Protein AF-A0A1H1L3J6-F1 (afdb_monomer_lite)

Secondary structure (DSSP, 8-state):
-----HHHHHHHHHHHHHHHHHHHHTS-HHHHHTTHHHHHHHHHHHHHHHHHHHHHHHHH-HHHHHHHHHHHTS---HHHHHHHTTS-HHHHHHHHHHHHHHHTTT-

pLDDT: mean 86.48, std 13.5, range [38.06, 98.0]

Organism: NCBI:txid604330

Sequence (107 aa):
MRKDSLTLERFRRCEAAARLLEKAKDSSITRKANAASGFEWCEDMLDEAWNDIDRIAEQSGDRDARIVAAHFLFLETWLDTASEVGLSVDKTKKLAYAALMRLDKEE

Foldseek 3Di:
DPPPQPLVVLLQVLLVLLVVVVVLVVDDPVVVVVCVVVNVVSVVSVVVVVVLLVVLCVVVNNLLSQLSCCCRNVVHDLVVSCVVSVHDSVVSVVSNVVSSVVSSVVD

Structure (mmCIF, N/CA/C/O backbone):
data_AF-A0A1H1L3J6-F1
#
_entry.id   AF-A0A1H1L3J6-F1
#
loop_
_atom_site.group_PDB
_atom_site.id
_atom_site.type_symbol
_atom_site.label_atom_id
_atom_site.label_alt_id
_atom_site.label_comp_id
_atom_site.label_asym_id
_atom_site.label_entity_id
_atom_site.label_seq_id
_atom_site.pdbx_PDB_ins_code
_atom_site.Cartn_x
_atom_site.Cartn_y
_atom_site.Cartn_z
_atom_site.occupancy
_atom_site.B_iso_or_equiv
_atom_site.auth_seq_id
_atom_site.auth_comp_id
_atom_site.auth_asym_id
_atom_site.auth_atom_id
_atom_site.pdbx_PDB_model_num
ATOM 1 N N . MET A 1 1 ? 11.049 5.411 21.582 1.00 38.06 1 MET A N 1
ATOM 2 C CA . MET A 1 1 ? 11.756 4.850 20.411 1.00 38.06 1 MET A CA 1
ATOM 3 C C . MET A 1 1 ? 10.711 4.298 19.461 1.00 38.06 1 MET A C 1
ATOM 5 O O . MET A 1 1 ? 10.034 3.353 19.843 1.00 38.06 1 MET A O 1
ATOM 9 N N . ARG A 1 2 ? 10.508 4.902 18.282 1.00 46.81 2 ARG A N 1
ATOM 10 C CA . ARG A 1 2 ? 9.808 4.183 17.208 1.00 46.81 2 ARG A CA 1
ATOM 11 C C . ARG A 1 2 ? 10.786 3.100 16.761 1.00 46.81 2 ARG A C 1
ATOM 13 O O . ARG A 1 2 ? 11.898 3.443 16.379 1.00 46.81 2 ARG A O 1
ATOM 20 N N . LYS A 1 3 ? 10.436 1.824 16.926 1.00 54.03 3 LYS A N 1
ATOM 21 C CA . LYS A 1 3 ? 11.066 0.782 16.115 1.00 54.03 3 LYS A CA 1
ATOM 22 C C . LYS A 1 3 ? 10.672 1.131 14.685 1.00 54.03 3 LYS A C 1
ATOM 24 O O . LYS A 1 3 ? 9.475 1.191 14.405 1.00 54.03 3 LYS A O 1
ATOM 29 N N . ASP A 1 4 ? 11.638 1.471 13.847 1.00 63.16 4 ASP A N 1
ATOM 30 C CA . ASP A 1 4 ? 11.387 1.534 12.414 1.00 63.16 4 ASP A CA 1
ATOM 31 C C . ASP A 1 4 ? 11.019 0.107 11.992 1.00 63.16 4 ASP A C 1
ATOM 33 O O . ASP A 1 4 ? 11.806 -0.817 12.189 1.00 63.16 4 ASP A O 1
ATOM 37 N N . SER A 1 5 ? 9.768 -0.093 11.569 1.00 80.94 5 SER A N 1
ATOM 38 C CA . SER A 1 5 ? 9.293 -1.397 11.098 1.00 80.94 5 SER A CA 1
ATOM 39 C C . SER A 1 5 ? 9.971 -1.712 9.771 1.00 80.94 5 SER A C 1
ATOM 41 O O . SER A 1 5 ? 9.963 -0.877 8.858 1.00 80.94 5 SER A O 1
ATOM 43 N N . LEU A 1 6 ? 10.533 -2.916 9.674 1.00 84.75 6 LEU A N 1
ATOM 44 C CA . LEU A 1 6 ? 11.184 -3.413 8.465 1.00 84.75 6 LEU A CA 1
ATOM 45 C C . LEU A 1 6 ? 10.164 -3.519 7.330 1.00 84.75 6 LEU A C 1
ATOM 47 O O . LEU A 1 6 ? 10.446 -3.100 6.207 1.00 84.75 6 LEU A O 1
ATOM 51 N N . THR A 1 7 ? 8.942 -3.958 7.642 1.00 86.94 7 THR A N 1
ATOM 52 C CA . THR A 1 7 ? 7.826 -3.999 6.691 1.00 86.94 7 THR A CA 1
ATOM 53 C C . THR A 1 7 ? 7.477 -2.610 6.148 1.00 86.94 7 THR A C 1
ATOM 55 O O . THR A 1 7 ? 7.305 -2.435 4.943 1.00 86.94 7 THR A O 1
ATOM 58 N N . LEU A 1 8 ? 7.410 -1.580 7.002 1.00 88.12 8 LEU A N 1
ATOM 59 C CA . LEU A 1 8 ? 7.138 -0.216 6.532 1.00 88.12 8 LEU A CA 1
ATOM 60 C C . LEU A 1 8 ? 8.251 0.302 5.611 1.00 88.12 8 LEU A C 1
ATOM 62 O O . LEU A 1 8 ? 7.975 0.995 4.630 1.00 88.12 8 LEU A O 1
ATOM 66 N N . GLU A 1 9 ? 9.509 -0.003 5.924 1.00 89.88 9 GLU A N 1
ATOM 67 C CA . GLU A 1 9 ? 10.623 0.355 5.050 1.00 89.88 9 GLU A CA 1
ATOM 68 C C . GLU A 1 9 ? 10.526 -0.367 3.699 1.00 89.88 9 GLU A C 1
ATOM 70 O O . GLU A 1 9 ? 10.660 0.282 2.660 1.00 89.88 9 GLU A O 1
ATOM 75 N N . ARG A 1 10 ? 10.206 -1.668 3.700 1.00 89.12 10 ARG A N 1
ATOM 76 C CA . ARG A 1 10 ? 9.971 -2.463 2.485 1.00 89.12 10 ARG A CA 1
ATOM 77 C C . ARG A 1 10 ? 8.883 -1.838 1.609 1.00 89.12 10 ARG A C 1
ATOM 79 O O . ARG A 1 10 ? 9.143 -1.558 0.440 1.00 89.12 10 ARG A O 1
ATOM 86 N N . PHE A 1 11 ? 7.726 -1.492 2.173 1.00 90.25 11 PHE A N 1
ATOM 87 C CA . PHE A 1 11 ? 6.637 -0.855 1.417 1.00 90.25 11 PHE A CA 1
ATOM 88 C C . PHE A 1 11 ? 6.996 0.533 0.867 1.00 90.25 11 PHE A C 1
ATOM 90 O O . PHE A 1 11 ? 6.581 0.881 -0.236 1.00 90.25 11 PHE A O 1
ATOM 97 N N . ARG A 1 12 ? 7.830 1.318 1.562 1.00 91.44 12 ARG A N 1
ATOM 98 C CA . ARG A 1 12 ? 8.361 2.581 1.008 1.00 91.44 12 ARG A CA 1
ATOM 99 C C . ARG A 1 12 ? 9.295 2.356 -0.178 1.00 91.44 12 ARG A C 1
ATOM 101 O O . ARG A 1 12 ? 9.306 3.161 -1.107 1.00 91.44 12 ARG A O 1
ATOM 108 N N . ARG A 1 13 ? 10.088 1.280 -0.163 1.00 90.50 13 ARG A N 1
ATOM 109 C CA . ARG A 1 13 ? 10.902 0.905 -1.328 1.00 90.50 13 ARG A CA 1
ATOM 110 C C . ARG A 1 13 ? 10.006 0.454 -2.484 1.00 90.50 13 ARG A C 1
ATOM 112 O O . ARG A 1 13 ? 10.273 0.843 -3.615 1.00 90.50 13 ARG A O 1
ATOM 119 N N . CYS A 1 14 ? 8.929 -0.284 -2.206 1.00 89.12 14 CYS A N 1
ATOM 120 C CA . CYS A 1 14 ? 7.948 -0.691 -3.219 1.00 89.12 14 CYS A CA 1
ATOM 121 C C . CYS A 1 14 ? 7.254 0.520 -3.856 1.00 89.12 14 CYS A C 1
ATOM 123 O O . CYS A 1 14 ? 7.144 0.587 -5.075 1.00 89.12 14 CYS A O 1
ATOM 125 N N . GLU A 1 15 ? 6.900 1.536 -3.064 1.00 91.75 15 GLU A N 1
ATOM 126 C CA . GLU A 1 15 ? 6.385 2.810 -3.583 1.00 91.75 15 GLU A CA 1
ATOM 127 C C . GLU A 1 15 ? 7.388 3.482 -4.535 1.00 91.75 15 GLU A C 1
ATOM 129 O O . GLU A 1 15 ? 7.026 3.958 -5.613 1.00 91.75 15 GLU A O 1
ATOM 134 N N . ALA A 1 16 ? 8.673 3.503 -4.172 1.00 88.31 16 ALA A N 1
ATOM 135 C CA . ALA A 1 16 ? 9.714 4.041 -5.041 1.00 88.31 16 ALA A CA 1
ATOM 136 C C . ALA A 1 16 ? 9.861 3.226 -6.341 1.00 88.31 16 ALA A C 1
ATOM 138 O O . ALA A 1 16 ? 9.982 3.823 -7.413 1.00 88.31 16 ALA A O 1
ATOM 139 N N . ALA A 1 17 ? 9.801 1.894 -6.260 1.00 85.81 17 ALA A N 1
ATOM 140 C CA . ALA A 1 17 ? 9.827 0.996 -7.414 1.00 85.81 17 ALA A CA 1
ATOM 141 C C . ALA A 1 17 ? 8.622 1.233 -8.345 1.00 85.81 17 ALA A C 1
ATOM 143 O O . ALA A 1 17 ? 8.805 1.465 -9.542 1.00 85.81 17 ALA A O 1
ATOM 144 N N . ALA A 1 18 ? 7.405 1.313 -7.798 1.00 86.56 18 ALA A N 1
ATOM 145 C CA . ALA A 1 18 ? 6.194 1.639 -8.551 1.00 86.56 18 ALA A CA 1
ATOM 146 C C . ALA A 1 18 ? 6.300 3.010 -9.244 1.00 86.56 18 ALA A C 1
ATOM 148 O O . ALA A 1 18 ? 5.981 3.140 -10.427 1.00 86.56 18 ALA A O 1
ATOM 149 N N . ARG A 1 19 ? 6.835 4.035 -8.562 1.00 87.50 19 ARG A N 1
ATOM 150 C CA . ARG A 1 19 ? 7.077 5.365 -9.163 1.00 87.50 19 ARG A CA 1
ATOM 151 C C . ARG A 1 19 ? 8.084 5.316 -10.312 1.00 87.50 19 ARG A C 1
ATOM 153 O O . ARG A 1 19 ? 7.917 6.034 -11.300 1.00 87.50 19 ARG A O 1
ATOM 160 N N . LEU A 1 20 ? 9.142 4.516 -10.182 1.00 86.25 20 LEU A N 1
ATOM 161 C CA . LEU A 1 20 ? 10.147 4.337 -11.232 1.00 86.25 20 LEU A CA 1
ATOM 162 C C . LEU A 1 20 ? 9.545 3.665 -12.468 1.00 86.25 20 LEU A C 1
ATOM 164 O O . LEU A 1 20 ? 9.787 4.136 -13.581 1.00 86.25 20 LEU A O 1
ATOM 168 N N . LEU A 1 21 ? 8.729 2.628 -12.271 1.00 83.81 21 LEU A N 1
ATOM 169 C CA . LEU A 1 21 ? 8.023 1.936 -13.348 1.00 83.81 21 LEU A CA 1
ATOM 170 C C . LEU A 1 21 ? 7.011 2.850 -14.046 1.00 83.81 21 LEU A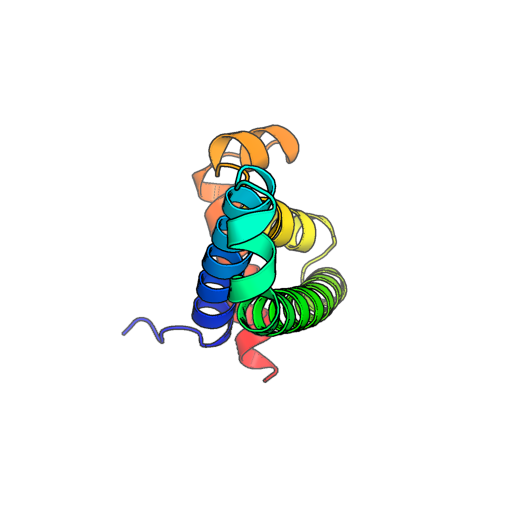 C 1
ATOM 172 O O . LEU A 1 21 ? 6.983 2.900 -15.276 1.00 83.81 21 LEU A O 1
ATOM 176 N N . GLU A 1 22 ? 6.243 3.643 -13.296 1.00 84.94 22 GLU A N 1
ATOM 177 C CA . GLU A 1 22 ? 5.290 4.588 -13.889 1.00 84.94 22 GLU A CA 1
ATOM 178 C C . GLU A 1 22 ? 6.008 5.631 -14.757 1.00 84.94 22 GLU A C 1
ATOM 180 O O . GLU A 1 22 ? 5.667 5.840 -15.919 1.00 84.94 22 GLU A O 1
ATOM 185 N N . LYS A 1 23 ? 7.116 6.188 -14.260 1.00 83.19 23 LYS A N 1
ATOM 186 C CA . LYS A 1 23 ? 7.952 7.123 -15.029 1.00 83.19 23 LYS A CA 1
ATOM 187 C C . LYS A 1 23 ? 8.609 6.474 -16.255 1.00 83.19 23 LYS A C 1
ATOM 189 O O . LYS A 1 23 ? 8.892 7.142 -17.256 1.00 83.19 23 LYS A O 1
ATOM 194 N N . ALA A 1 24 ? 8.893 5.176 -16.193 1.00 80.25 24 ALA A N 1
ATOM 195 C CA . ALA A 1 24 ? 9.444 4.434 -17.315 1.00 80.25 24 ALA A CA 1
ATOM 196 C C . ALA A 1 24 ? 8.429 4.237 -18.443 1.00 80.25 24 ALA A C 1
ATOM 198 O O . ALA A 1 24 ? 8.829 4.266 -19.611 1.00 80.25 24 ALA A O 1
ATOM 199 N N . LYS A 1 25 ? 7.131 4.102 -18.136 1.00 76.75 25 LYS A N 1
ATOM 200 C CA . LYS A 1 25 ? 6.072 4.027 -19.159 1.00 76.75 25 LYS A CA 1
ATOM 201 C C . LYS A 1 25 ? 6.103 5.254 -20.073 1.00 76.75 25 LYS A C 1
ATOM 203 O O . LYS A 1 25 ? 6.109 5.076 -21.295 1.00 76.75 25 LYS A O 1
ATOM 208 N N . ASP A 1 26 ? 6.296 6.435 -19.487 1.00 75.00 26 ASP A N 1
ATOM 209 C CA . ASP A 1 26 ? 6.401 7.733 -20.174 1.00 75.00 26 ASP A CA 1
ATOM 210 C C . ASP A 1 26 ? 7.730 7.959 -20.921 1.00 75.00 26 ASP A C 1
ATOM 212 O O . ASP A 1 26 ? 7.901 8.936 -21.654 1.00 75.00 26 ASP A O 1
ATOM 216 N N . SER A 1 27 ? 8.709 7.068 -20.750 1.00 68.88 27 SER A N 1
ATOM 217 C CA . SER A 1 27 ? 10.036 7.201 -21.356 1.00 68.88 27 SER A CA 1
ATOM 218 C C . SER A 1 27 ? 10.085 6.665 -22.795 1.00 68.88 27 SER A C 1
ATOM 220 O O . SER A 1 27 ? 9.416 5.692 -23.150 1.00 68.88 27 SER A O 1
ATOM 222 N N . SER A 1 28 ? 10.932 7.266 -23.642 1.00 66.69 28 SER A N 1
ATOM 223 C CA . SER A 1 28 ? 11.130 6.817 -25.028 1.00 66.69 28 SER A CA 1
ATOM 224 C C . SER A 1 28 ? 11.746 5.409 -25.116 1.00 66.69 28 SER A C 1
ATOM 226 O O . SER A 1 28 ? 12.492 4.977 -24.234 1.00 66.69 28 SER A O 1
ATOM 228 N N . ILE A 1 29 ? 11.466 4.705 -26.220 1.00 61.62 29 ILE A N 1
ATOM 229 C CA . ILE A 1 29 ? 11.850 3.299 -26.470 1.00 61.62 29 ILE A CA 1
ATOM 230 C C . ILE A 1 29 ? 13.361 3.055 -26.274 1.00 61.62 29 ILE A C 1
ATOM 232 O O . ILE A 1 29 ? 13.756 2.047 -25.696 1.00 61.62 29 ILE A O 1
ATOM 236 N N . THR A 1 30 ? 14.216 4.004 -26.665 1.00 56.84 30 THR A N 1
ATOM 237 C CA . THR A 1 30 ? 15.681 3.889 -26.535 1.00 56.84 30 THR A CA 1
ATOM 238 C C . THR A 1 30 ? 16.170 3.932 -25.080 1.00 56.84 30 THR A C 1
ATOM 240 O O . THR A 1 30 ? 17.180 3.313 -24.763 1.00 56.8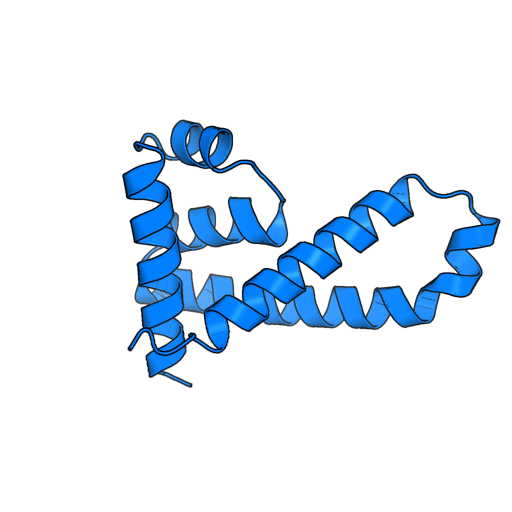4 30 THR A O 1
ATOM 243 N N . ARG A 1 31 ? 15.462 4.620 -24.167 1.00 60.34 31 ARG A N 1
ATOM 244 C CA . ARG A 1 31 ? 15.787 4.600 -22.724 1.00 60.34 31 ARG A CA 1
ATOM 245 C C . ARG A 1 31 ? 15.288 3.336 -22.026 1.00 60.34 31 ARG A C 1
ATOM 247 O O . ARG A 1 31 ? 15.912 2.922 -21.055 1.00 60.34 31 ARG A O 1
ATOM 254 N N . LYS A 1 32 ? 14.215 2.714 -22.528 1.00 59.78 32 LYS A N 1
ATOM 255 C CA . LYS A 1 32 ? 13.643 1.478 -21.965 1.00 59.78 32 LYS A CA 1
ATOM 256 C C . LYS A 1 32 ? 14.617 0.295 -22.053 1.00 59.78 32 LYS A C 1
ATOM 258 O O . LYS A 1 32 ? 14.748 -0.443 -21.085 1.00 59.78 32 LYS A O 1
ATOM 263 N N . ALA A 1 33 ? 15.369 0.174 -23.152 1.00 58.00 33 ALA A N 1
ATOM 264 C CA . ALA A 1 33 ? 16.324 -0.923 -23.359 1.00 58.00 33 ALA A CA 1
ATOM 265 C C . ALA A 1 33 ? 17.487 -0.943 -22.343 1.00 58.00 33 ALA A C 1
ATOM 267 O O . ALA A 1 33 ? 17.902 -2.012 -21.912 1.00 58.00 33 ALA A O 1
ATOM 268 N N . ASN A 1 34 ? 17.979 0.225 -21.912 1.00 58.25 34 ASN A N 1
ATOM 269 C CA . ASN A 1 34 ? 19.075 0.322 -20.934 1.00 58.25 34 ASN A CA 1
ATOM 270 C C . ASN A 1 34 ? 18.617 0.159 -19.475 1.00 58.25 34 ASN A C 1
ATOM 272 O O . ASN A 1 34 ? 19.457 0.064 -18.586 1.00 58.25 34 ASN A O 1
ATOM 276 N N . ALA A 1 35 ? 17.308 0.166 -19.220 1.00 60.94 35 ALA A N 1
ATOM 277 C CA . ALA A 1 35 ? 16.734 0.087 -17.880 1.00 60.94 35 ALA A CA 1
ATOM 278 C C . ALA A 1 35 ? 16.102 -1.285 -17.571 1.00 60.94 35 ALA A C 1
ATOM 280 O O . ALA A 1 35 ? 15.633 -1.493 -16.457 1.00 60.94 35 ALA A O 1
ATOM 281 N N . ALA A 1 36 ? 16.140 -2.230 -18.520 1.00 61.91 36 ALA A N 1
ATOM 282 C CA . ALA A 1 36 ? 15.493 -3.541 -18.423 1.00 61.91 36 ALA A CA 1
ATOM 283 C C . ALA A 1 36 ? 15.870 -4.335 -17.156 1.00 61.91 36 ALA A C 1
ATOM 285 O O . ALA A 1 36 ? 14.984 -4.823 -16.468 1.00 61.91 36 ALA A O 1
ATOM 286 N N . SER A 1 37 ? 17.153 -4.382 -16.785 1.00 60.53 37 SER A N 1
ATOM 287 C CA . SER A 1 37 ? 17.608 -5.079 -15.569 1.00 60.53 37 SER A CA 1
ATOM 288 C C . SER A 1 37 ? 17.232 -4.368 -14.263 1.00 60.53 37 SER A C 1
ATOM 290 O O . SER A 1 37 ? 17.147 -5.000 -13.218 1.00 60.53 37 SER A O 1
ATOM 292 N N . GLY A 1 38 ? 16.996 -3.052 -14.299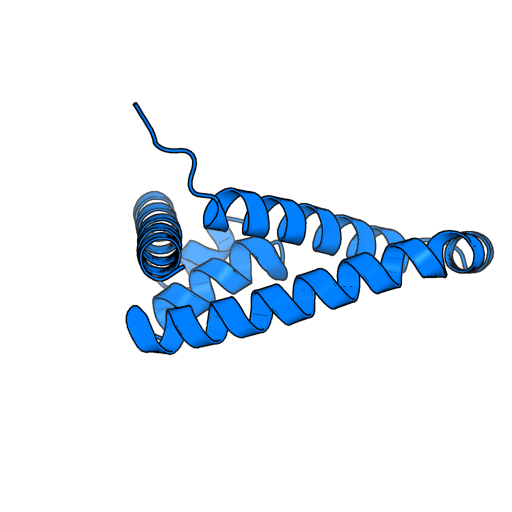 1.00 66.06 38 GLY A N 1
ATOM 293 C CA . GLY A 1 38 ? 16.482 -2.308 -13.147 1.00 66.06 38 GLY A CA 1
ATOM 294 C C . GLY A 1 38 ? 14.972 -2.468 -12.961 1.00 66.06 38 GLY A C 1
ATOM 295 O O . GLY A 1 38 ? 14.482 -2.295 -11.847 1.00 66.06 38 GLY A O 1
ATOM 296 N N . PHE A 1 39 ? 14.243 -2.795 -14.033 1.00 74.88 39 PHE A N 1
ATOM 297 C CA . PHE A 1 39 ? 12.802 -3.039 -13.982 1.00 74.88 39 PHE A CA 1
ATOM 298 C C . PHE A 1 39 ? 12.462 -4.422 -13.452 1.00 74.88 39 PHE A C 1
ATOM 300 O O . PHE A 1 39 ? 11.543 -4.509 -12.652 1.00 74.88 39 PHE A O 1
ATOM 307 N N . GLU A 1 40 ? 13.242 -5.446 -13.796 1.00 81.06 40 GLU A N 1
ATOM 308 C CA . GLU A 1 40 ? 13.070 -6.801 -13.252 1.00 81.06 40 GLU A CA 1
ATOM 309 C C . GLU A 1 40 ? 13.125 -6.792 -11.714 1.00 81.06 40 GLU A C 1
ATOM 311 O O . GLU A 1 40 ? 12.197 -7.242 -11.057 1.00 81.06 40 GLU A O 1
ATOM 316 N N . TRP A 1 41 ? 14.114 -6.108 -11.124 1.00 81.31 41 TRP A N 1
ATOM 317 C CA . TRP A 1 41 ? 14.188 -5.952 -9.664 1.00 81.31 41 TRP A CA 1
ATOM 318 C C . TRP A 1 41 ? 13.004 -5.173 -9.059 1.00 81.31 41 TRP A C 1
ATOM 320 O O . TRP A 1 41 ? 12.615 -5.413 -7.917 1.00 81.31 41 TRP A O 1
ATOM 330 N N . CYS A 1 42 ? 12.432 -4.219 -9.803 1.00 84.88 42 CYS A N 1
ATOM 331 C CA . CYS A 1 42 ? 11.235 -3.504 -9.356 1.00 84.88 42 CYS A CA 1
ATOM 332 C C . CYS A 1 42 ? 9.990 -4.399 -9.414 1.00 84.88 42 CYS A C 1
ATOM 334 O O . CYS A 1 42 ? 9.145 -4.289 -8.532 1.00 84.88 42 CYS A O 1
ATOM 336 N N . GLU A 1 43 ? 9.874 -5.245 -10.439 1.00 85.19 43 GLU A N 1
ATOM 337 C CA . GLU A 1 43 ? 8.778 -6.204 -10.600 1.00 85.19 43 GLU A CA 1
ATOM 338 C C . GLU A 1 43 ? 8.827 -7.273 -9.502 1.00 85.19 43 GLU A C 1
ATOM 340 O O . GLU A 1 43 ? 7.835 -7.428 -8.795 1.00 85.19 43 GLU A O 1
ATOM 345 N N . ASP A 1 44 ? 9.995 -7.871 -9.242 1.00 87.69 44 ASP A N 1
ATOM 346 C CA . ASP A 1 44 ? 10.186 -8.841 -8.151 1.00 87.69 44 ASP A CA 1
ATOM 347 C C . ASP A 1 44 ? 9.759 -8.264 -6.789 1.00 87.69 44 ASP A C 1
ATOM 349 O O . ASP A 1 44 ? 9.051 -8.900 -6.008 1.00 87.69 44 ASP A O 1
ATOM 353 N N . MET A 1 45 ? 10.147 -7.015 -6.504 1.00 88.12 45 MET A N 1
ATOM 354 C CA . MET A 1 45 ? 9.746 -6.335 -5.270 1.00 88.12 45 MET A CA 1
ATOM 355 C C . MET A 1 45 ? 8.235 -6.102 -5.172 1.00 88.12 45 MET A C 1
ATOM 357 O O . MET A 1 45 ? 7.683 -6.135 -4.071 1.00 88.12 45 MET A O 1
ATOM 361 N N . LEU A 1 46 ? 7.567 -5.805 -6.288 1.00 89.81 46 LEU A N 1
ATOM 362 C CA . LEU A 1 46 ? 6.118 -5.618 -6.294 1.00 89.81 46 LEU A CA 1
ATOM 363 C C . LEU A 1 46 ? 5.390 -6.952 -6.127 1.00 89.81 46 LEU A C 1
ATOM 365 O O . LEU A 1 46 ? 4.385 -6.987 -5.420 1.00 89.81 46 LEU A O 1
ATOM 369 N N . ASP A 1 47 ? 5.913 -8.036 -6.695 1.00 91.94 47 ASP A N 1
ATOM 370 C CA . ASP A 1 47 ? 5.381 -9.386 -6.500 1.00 91.94 47 ASP A CA 1
ATOM 371 C C . ASP A 1 47 ? 5.498 -9.830 -5.034 1.00 91.94 47 ASP A C 1
ATOM 373 O O . ASP A 1 47 ? 4.532 -10.328 -4.450 1.00 91.94 47 ASP A O 1
ATOM 377 N N . GLU A 1 48 ? 6.639 -9.578 -4.385 1.00 90.62 48 GLU A N 1
ATOM 378 C CA . GLU A 1 48 ? 6.787 -9.789 -2.939 1.00 90.62 48 GLU A CA 1
ATOM 379 C C . GLU A 1 48 ? 5.777 -8.956 -2.136 1.00 90.62 48 GLU A C 1
ATOM 381 O O . GLU A 1 48 ? 5.130 -9.472 -1.221 1.00 90.62 48 GLU A O 1
ATOM 386 N N . ALA A 1 49 ? 5.589 -7.685 -2.502 1.00 92.69 49 ALA A N 1
ATOM 387 C CA . ALA A 1 49 ? 4.632 -6.819 -1.826 1.00 92.69 49 ALA A CA 1
ATOM 388 C C . ALA A 1 49 ? 3.183 -7.298 -1.995 1.00 92.69 49 ALA A C 1
ATOM 390 O O . ALA A 1 49 ? 2.389 -7.138 -1.070 1.00 92.69 49 ALA A O 1
ATOM 391 N N . TRP A 1 50 ? 2.820 -7.911 -3.124 1.00 95.50 50 TRP A N 1
ATOM 392 C CA . TRP A 1 50 ? 1.490 -8.497 -3.308 1.00 95.50 50 TRP A CA 1
ATOM 393 C C . TRP A 1 50 ? 1.236 -9.681 -2.375 1.00 95.50 50 TRP A C 1
ATOM 395 O O . TRP A 1 50 ? 0.162 -9.749 -1.778 1.00 95.50 50 TRP A O 1
ATOM 405 N N . ASN A 1 51 ? 2.237 -10.534 -2.140 1.00 95.19 51 ASN A N 1
ATOM 406 C CA . ASN A 1 51 ? 2.125 -11.594 -1.132 1.00 95.19 51 ASN A CA 1
ATOM 407 C C . ASN A 1 51 ? 1.899 -11.015 0.278 1.00 95.19 51 ASN A C 1
ATOM 409 O O . ASN A 1 51 ? 1.124 -11.555 1.069 1.00 95.19 51 ASN A O 1
ATOM 413 N N . ASP A 1 52 ? 2.540 -9.890 0.602 1.00 95.06 52 ASP A N 1
ATOM 414 C CA . ASP A 1 52 ? 2.306 -9.190 1.869 1.00 95.06 52 ASP A CA 1
ATOM 415 C C . ASP A 1 52 ? 0.897 -8.592 1.967 1.00 95.06 52 ASP A C 1
ATOM 417 O O . ASP A 1 52 ? 0.306 -8.592 3.048 1.00 95.06 52 ASP A O 1
ATOM 421 N N . ILE A 1 53 ? 0.347 -8.080 0.860 1.00 96.62 53 ILE A N 1
ATOM 422 C CA . ILE A 1 53 ? -1.034 -7.583 0.807 1.00 96.62 53 ILE A CA 1
ATOM 423 C C . ILE A 1 53 ? -2.022 -8.714 1.102 1.00 96.62 53 ILE A C 1
ATOM 425 O O . ILE A 1 53 ? -2.939 -8.504 1.900 1.00 96.62 53 ILE A O 1
ATOM 429 N N . ASP A 1 54 ? -1.810 -9.904 0.540 1.00 96.69 54 ASP A N 1
ATOM 430 C CA . ASP A 1 54 ? -2.647 -11.076 0.815 1.00 96.69 54 ASP A CA 1
ATOM 431 C C . ASP A 1 54 ? -2.578 -11.472 2.297 1.00 96.69 54 ASP A C 1
ATOM 433 O O . ASP A 1 54 ? -3.608 -11.638 2.954 1.00 96.69 54 ASP A O 1
ATOM 437 N N . ARG A 1 55 ? -1.376 -11.495 2.886 1.00 95.81 55 ARG A N 1
ATOM 438 C CA . ARG A 1 55 ? -1.199 -11.741 4.330 1.00 95.81 55 ARG A CA 1
ATOM 439 C C . ARG A 1 55 ? -1.897 -10.680 5.184 1.00 95.81 55 ARG A C 1
ATOM 441 O O . ARG A 1 55 ? -2.533 -11.001 6.189 1.00 95.81 55 ARG A O 1
ATOM 448 N N . ILE A 1 56 ? -1.825 -9.406 4.795 1.00 96.25 56 ILE A N 1
ATOM 449 C CA . ILE A 1 56 ? -2.559 -8.332 5.477 1.00 96.25 56 ILE A CA 1
ATOM 450 C C . ILE A 1 56 ? -4.071 -8.560 5.370 1.00 96.25 56 ILE A C 1
ATOM 452 O O . ILE A 1 56 ? -4.774 -8.321 6.357 1.00 96.25 56 ILE A O 1
ATOM 456 N N . ALA A 1 57 ? -4.579 -9.014 4.221 1.00 96.75 57 ALA A N 1
ATOM 457 C CA . ALA A 1 57 ? -5.999 -9.302 4.036 1.00 96.75 57 ALA A CA 1
ATOM 458 C C . ALA A 1 57 ? -6.463 -10.408 4.992 1.00 96.75 57 ALA A C 1
ATOM 460 O O . ALA A 1 57 ? -7.460 -10.234 5.693 1.00 96.75 57 ALA A O 1
ATOM 461 N N . GLU A 1 58 ? -5.682 -11.481 5.125 1.00 95.75 58 GLU A N 1
ATOM 462 C CA . GLU A 1 58 ? -5.962 -12.575 6.060 1.00 95.75 58 GLU A CA 1
ATOM 463 C C . GLU A 1 58 ? -5.954 -12.121 7.533 1.00 95.75 58 GLU A C 1
ATOM 465 O O . GLU A 1 58 ? -6.792 -12.550 8.328 1.00 95.75 58 GLU A O 1
ATOM 470 N N . GLN A 1 59 ? -5.033 -11.230 7.912 1.00 94.12 59 GLN A N 1
ATOM 471 C CA . GLN A 1 59 ? -4.803 -10.855 9.316 1.00 94.12 59 GLN A CA 1
ATOM 472 C C . GLN A 1 59 ? -5.625 -9.656 9.796 1.00 94.12 59 GLN A C 1
ATOM 474 O O . GLN A 1 59 ? -6.045 -9.588 10.954 1.00 94.12 59 GLN A O 1
ATOM 479 N N . SER A 1 60 ? -5.772 -8.651 8.936 1.00 93.00 60 SER A N 1
ATOM 480 C CA . SER A 1 60 ? -6.368 -7.346 9.257 1.00 93.00 60 SER A CA 1
ATOM 481 C C . SER A 1 60 ? -7.628 -7.052 8.435 1.00 93.00 60 SER A C 1
ATOM 483 O O . SER A 1 60 ? -8.338 -6.091 8.740 1.00 93.00 60 SER A O 1
ATOM 485 N N . GLY A 1 61 ? -7.945 -7.897 7.451 1.00 96.06 61 GLY A N 1
ATOM 486 C CA . GLY A 1 61 ? -9.115 -7.791 6.586 1.00 96.06 61 GLY A CA 1
ATOM 487 C C . GLY A 1 61 ? -8.855 -7.015 5.294 1.00 96.06 61 GLY A C 1
ATOM 488 O O . GLY A 1 61 ? -8.014 -6.114 5.236 1.00 96.06 61 GLY A O 1
ATOM 489 N N . ASP A 1 62 ? -9.663 -7.311 4.273 1.00 96.88 62 ASP A N 1
ATOM 490 C CA . ASP A 1 62 ? -9.547 -6.777 2.905 1.00 96.88 62 ASP A CA 1
ATOM 491 C C . ASP A 1 62 ? -9.476 -5.252 2.833 1.00 96.88 62 ASP A C 1
ATOM 493 O O . ASP A 1 62 ? -8.796 -4.684 1.981 1.00 96.88 62 ASP A O 1
ATOM 497 N N . ARG A 1 63 ? -10.178 -4.553 3.732 1.00 96.94 63 ARG A N 1
ATOM 498 C CA . ARG A 1 63 ? -10.148 -3.087 3.759 1.00 96.94 63 ARG A CA 1
ATOM 499 C C . ARG A 1 63 ? -8.754 -2.569 4.103 1.00 96.94 63 ARG A C 1
ATOM 501 O O . ARG A 1 63 ? -8.301 -1.615 3.480 1.00 96.94 63 ARG A O 1
ATOM 508 N N . ASP A 1 64 ? -8.101 -3.154 5.100 1.00 97.00 64 ASP A N 1
ATOM 509 C CA . ASP A 1 64 ? -6.784 -2.705 5.543 1.00 97.00 64 ASP A CA 1
ATOM 510 C C . ASP A 1 64 ? -5.733 -3.046 4.467 1.00 97.00 64 ASP A C 1
ATOM 512 O O . ASP A 1 64 ? -4.905 -2.196 4.140 1.00 97.00 64 ASP A O 1
ATOM 516 N N . ALA A 1 65 ? -5.851 -4.217 3.828 1.00 97.19 65 ALA A N 1
ATOM 517 C CA . ALA A 1 65 ? -5.043 -4.618 2.671 1.00 97.19 65 ALA A CA 1
ATOM 518 C C . ALA A 1 65 ? -5.199 -3.654 1.485 1.00 97.19 65 ALA A C 1
ATOM 520 O O . ALA A 1 65 ? -4.210 -3.144 0.957 1.00 97.19 65 ALA A O 1
ATOM 521 N N . ARG A 1 66 ? -6.445 -3.311 1.129 1.00 96.81 66 ARG A N 1
ATOM 522 C CA . ARG A 1 66 ? -6.751 -2.340 0.069 1.00 96.81 66 ARG A CA 1
ATOM 523 C C . ARG A 1 66 ? -6.126 -0.980 0.346 1.00 96.81 66 ARG A C 1
ATOM 525 O O . ARG A 1 66 ? -5.548 -0.400 -0.562 1.00 96.81 66 ARG A O 1
ATOM 532 N N . ILE A 1 67 ? -6.213 -0.477 1.581 1.00 98.00 67 ILE A N 1
ATOM 533 C CA . ILE A 1 67 ? -5.619 0.819 1.944 1.00 98.00 67 ILE A CA 1
ATOM 534 C C . ILE A 1 67 ? -4.101 0.806 1.710 1.00 98.00 67 ILE A C 1
ATOM 536 O O . ILE A 1 67 ? -3.550 1.784 1.202 1.00 98.00 67 ILE A O 1
ATOM 540 N N . VAL A 1 68 ? -3.419 -0.279 2.093 1.00 97.06 68 VAL A N 1
ATOM 541 C CA . VAL A 1 68 ? -1.966 -0.405 1.906 1.00 97.06 68 VAL A CA 1
ATOM 542 C C . VAL A 1 68 ? -1.623 -0.490 0.415 1.00 97.06 68 VAL A C 1
ATOM 544 O O . VAL A 1 68 ? -0.772 0.271 -0.045 1.00 97.06 68 VAL A O 1
ATOM 547 N N . ALA A 1 69 ? -2.314 -1.337 -0.352 1.00 97.12 69 ALA A N 1
ATOM 548 C CA . ALA A 1 69 ? -2.079 -1.489 -1.789 1.00 97.12 69 ALA A CA 1
ATOM 549 C C . ALA A 1 69 ? -2.334 -0.185 -2.566 1.00 97.12 69 ALA A C 1
ATOM 551 O O . ALA A 1 69 ? -1.484 0.244 -3.346 1.00 97.12 69 ALA A O 1
ATOM 552 N N . ALA A 1 70 ? -3.463 0.482 -2.303 1.00 95.62 70 ALA A N 1
ATOM 553 C CA . ALA A 1 70 ? -3.840 1.760 -2.908 1.00 95.62 70 ALA A CA 1
ATOM 554 C C . ALA A 1 70 ? -2.733 2.809 -2.763 1.00 95.62 70 ALA A C 1
ATOM 556 O O . ALA A 1 70 ? -2.269 3.385 -3.748 1.00 95.62 70 ALA A O 1
ATOM 557 N N . HIS A 1 71 ? -2.246 3.012 -1.538 1.00 95.25 71 HIS A N 1
ATOM 558 C CA . HIS A 1 71 ? -1.254 4.049 -1.298 1.00 95.25 71 HIS A CA 1
ATOM 559 C C . HIS A 1 71 ? 0.149 3.673 -1.795 1.00 95.25 71 HIS A C 1
ATOM 561 O O . HIS A 1 71 ? 0.810 4.485 -2.442 1.00 95.25 71 HIS A O 1
ATOM 567 N N . PHE A 1 72 ? 0.626 2.466 -1.477 1.00 93.00 72 PHE A N 1
ATOM 568 C CA . PHE A 1 72 ? 2.030 2.106 -1.690 1.00 93.00 72 PHE A CA 1
ATOM 569 C C . PHE A 1 72 ? 2.307 1.451 -3.045 1.00 93.00 72 PHE A C 1
ATOM 571 O O . PHE A 1 72 ? 3.411 1.612 -3.554 1.00 93.00 72 PHE A O 1
ATOM 578 N N . LEU A 1 73 ? 1.345 0.735 -3.636 1.00 93.00 73 LEU A N 1
ATOM 579 C CA . LEU A 1 73 ? 1.546 0.026 -4.909 1.00 93.00 73 LEU A CA 1
ATOM 580 C C . LEU A 1 73 ? 0.892 0.766 -6.080 1.00 93.00 73 LEU A C 1
ATOM 582 O O . LEU A 1 73 ? 1.500 0.893 -7.140 1.00 93.00 73 LEU A O 1
ATOM 586 N N . PHE A 1 74 ? -0.307 1.323 -5.876 1.00 92.75 74 PHE A N 1
ATOM 587 C CA . PHE A 1 74 ? -1.014 2.110 -6.897 1.00 92.75 74 PHE A CA 1
ATOM 588 C C . PHE A 1 74 ? -0.720 3.612 -6.847 1.00 92.75 74 PHE A C 1
ATOM 590 O O . PHE A 1 74 ? -1.165 4.354 -7.721 1.00 92.75 74 PHE A O 1
ATOM 597 N N . LEU A 1 75 ? 0.077 4.058 -5.870 1.00 93.50 75 LEU A N 1
ATOM 598 C CA . LEU A 1 75 ? 0.529 5.445 -5.722 1.00 93.50 75 LEU A CA 1
ATOM 599 C C . LEU A 1 75 ? -0.604 6.459 -5.521 1.00 93.50 75 LEU A C 1
ATOM 601 O O . LEU A 1 75 ? -0.414 7.657 -5.765 1.00 93.50 75 LEU A O 1
ATOM 605 N N . GLU A 1 76 ? -1.764 6.004 -5.053 1.00 95.19 76 GLU A N 1
ATOM 606 C CA . GLU A 1 76 ? -2.873 6.887 -4.725 1.00 95.19 76 GLU A CA 1
ATOM 607 C C . GLU A 1 76 ? -2.507 7.821 -3.573 1.00 95.19 76 GLU A C 1
ATOM 609 O O . GLU A 1 76 ? -1.744 7.490 -2.653 1.00 95.19 76 GLU A O 1
ATOM 614 N N . THR A 1 77 ? -3.077 9.026 -3.589 1.00 96.44 77 THR A N 1
ATOM 615 C CA . THR A 1 77 ? -2.889 9.926 -2.458 1.00 96.44 77 THR A CA 1
ATOM 616 C C . THR A 1 77 ? -3.692 9.432 -1.260 1.00 96.44 77 THR A C 1
ATOM 618 O O . THR A 1 77 ? -4.763 8.846 -1.389 1.00 96.44 77 THR A O 1
ATOM 621 N N . TRP A 1 78 ? -3.231 9.761 -0.051 1.00 96.12 78 TRP A N 1
ATOM 622 C CA . TRP A 1 78 ? -4.000 9.473 1.162 1.00 96.12 78 TRP A CA 1
ATOM 623 C C . TRP A 1 78 ? -5.411 10.070 1.156 1.00 96.12 78 T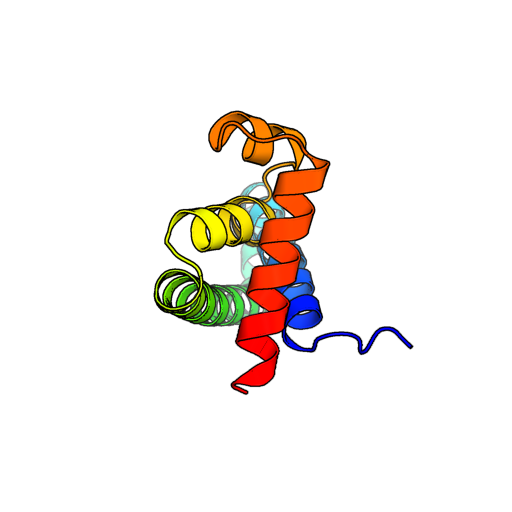RP A C 1
ATOM 625 O O . TRP A 1 78 ? -6.258 9.597 1.908 1.00 96.12 78 TRP A O 1
ATOM 635 N N . LEU A 1 79 ? -5.642 11.138 0.387 1.00 97.31 79 LEU A N 1
ATOM 636 C CA . LEU A 1 79 ? -6.961 11.742 0.249 1.00 97.31 79 LEU A CA 1
ATOM 637 C C . LEU A 1 79 ? -7.872 10.867 -0.618 1.00 97.31 79 LEU A C 1
ATOM 639 O O . LEU A 1 79 ? -8.995 10.593 -0.200 1.00 97.31 79 LEU A O 1
ATOM 643 N N . ASP A 1 80 ? -7.369 10.398 -1.760 1.00 96.94 80 ASP A N 1
ATOM 644 C CA . ASP A 1 80 ? -8.115 9.548 -2.695 1.00 96.94 80 ASP A CA 1
ATOM 645 C C . ASP A 1 80 ? -8.477 8.217 -2.037 1.00 96.94 80 ASP A C 1
ATOM 647 O O . ASP A 1 80 ? -9.657 7.877 -1.940 1.00 96.94 80 ASP A O 1
ATOM 651 N N . THR A 1 81 ? -7.489 7.544 -1.442 1.00 96.44 81 THR A N 1
ATOM 652 C CA . THR A 1 81 ? -7.704 6.279 -0.733 1.00 96.44 81 THR A CA 1
ATOM 653 C C . THR A 1 81 ? -8.693 6.447 0.422 1.00 96.44 81 THR A C 1
ATOM 655 O O . THR A 1 81 ? -9.586 5.624 0.597 1.00 96.44 81 THR A O 1
ATOM 658 N N . ALA A 1 82 ? -8.587 7.526 1.210 1.00 95.94 82 ALA A N 1
ATOM 659 C CA . ALA A 1 82 ? -9.511 7.782 2.319 1.00 95.94 82 ALA A CA 1
ATOM 660 C C . ALA A 1 82 ? -10.950 8.029 1.841 1.00 95.94 82 ALA A C 1
ATOM 662 O O . ALA A 1 82 ? -11.895 7.542 2.468 1.00 95.94 82 ALA A O 1
ATOM 663 N N . SER A 1 83 ? -11.104 8.758 0.732 1.00 96.25 83 SER A N 1
ATOM 664 C CA . SER A 1 83 ? -12.391 8.984 0.074 1.00 96.25 83 SER A CA 1
ATOM 665 C C . SER A 1 83 ? -13.005 7.662 -0.390 1.00 96.25 83 SER A C 1
ATOM 667 O O . SER A 1 83 ? -14.172 7.394 -0.109 1.00 96.25 83 SER A O 1
ATOM 669 N N . GLU A 1 84 ? -12.204 6.800 -1.018 1.00 93.94 84 GLU A N 1
ATOM 670 C CA . GLU A 1 84 ? -12.640 5.505 -1.537 1.00 93.94 84 GLU A CA 1
ATOM 671 C C . GLU A 1 84 ? -13.139 4.561 -0.431 1.00 93.94 84 GLU A C 1
ATOM 673 O O . GLU A 1 84 ? -14.189 3.932 -0.569 1.00 93.94 84 GLU A O 1
ATOM 678 N N . VAL A 1 85 ? -12.431 4.492 0.702 1.00 94.50 85 VAL A N 1
ATOM 679 C CA . VAL A 1 85 ? -12.815 3.616 1.825 1.00 94.50 85 VAL A CA 1
ATOM 680 C C . VAL A 1 85 ? -13.801 4.260 2.809 1.00 94.50 85 VAL A C 1
ATOM 682 O O . VAL A 1 85 ? -14.170 3.634 3.807 1.00 94.50 85 VAL A O 1
ATOM 685 N N . GLY A 1 86 ? -14.225 5.504 2.564 1.00 95.75 86 GLY A N 1
ATOM 686 C CA . GLY A 1 86 ? -15.193 6.226 3.394 1.00 95.75 86 GLY A CA 1
ATOM 687 C C . GLY A 1 86 ? -14.681 6.585 4.795 1.00 95.75 86 GLY A C 1
ATOM 688 O O . GLY A 1 86 ? -15.445 6.560 5.764 1.00 95.75 86 GLY A O 1
ATOM 689 N N . LEU A 1 87 ? -13.388 6.890 4.936 1.00 96.25 87 LEU A N 1
ATOM 690 C CA . LEU A 1 87 ? -12.748 7.233 6.211 1.00 96.25 87 LEU A CA 1
ATOM 691 C C . LEU A 1 87 ? -12.090 8.616 6.159 1.00 96.25 87 LEU A C 1
ATOM 693 O O . LEU A 1 87 ? -11.874 9.202 5.106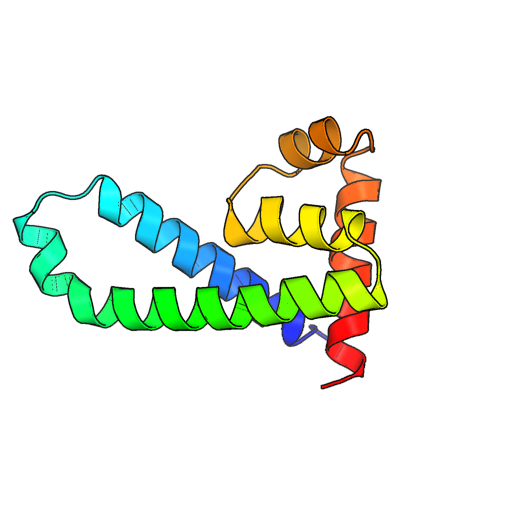 1.00 96.25 87 LEU A O 1
ATOM 697 N N . SER A 1 88 ? -11.719 9.153 7.324 1.00 97.94 88 SER A N 1
ATOM 698 C CA . SER A 1 88 ? -10.836 10.319 7.358 1.00 97.94 88 SER A CA 1
ATOM 699 C C . SER A 1 88 ? -9.409 9.931 6.959 1.00 97.94 88 SER A C 1
ATOM 701 O O . SER A 1 88 ? -8.965 8.802 7.190 1.00 97.94 88 SER A O 1
ATOM 703 N N . VAL A 1 89 ? -8.650 10.891 6.427 1.00 97.56 89 VAL A N 1
ATOM 704 C CA . VAL A 1 89 ? -7.232 10.706 6.063 1.00 97.56 89 VAL A CA 1
ATOM 705 C C . VAL A 1 89 ? -6.402 10.178 7.240 1.00 97.56 89 VAL A C 1
ATOM 707 O O . VAL A 1 89 ? -5.612 9.251 7.081 1.00 97.56 89 VAL A O 1
ATOM 710 N N . ASP A 1 90 ? -6.594 10.734 8.440 1.00 97.88 90 ASP A N 1
ATOM 711 C CA . ASP A 1 90 ? -5.866 10.304 9.642 1.00 97.88 90 ASP A CA 1
ATOM 712 C C . ASP A 1 90 ? -6.193 8.855 10.031 1.00 97.88 90 ASP A C 1
ATOM 714 O O . ASP A 1 90 ? -5.296 8.068 10.336 1.00 97.88 90 ASP A O 1
ATOM 718 N N . LYS A 1 91 ? -7.473 8.469 9.964 1.00 97.56 91 LYS A N 1
ATOM 719 C CA . LYS A 1 91 ? -7.895 7.101 10.277 1.00 97.56 91 LYS A CA 1
ATOM 720 C C . LYS A 1 91 ? -7.368 6.102 9.248 1.00 97.56 91 LYS A C 1
ATOM 722 O O . LYS A 1 91 ? -6.899 5.039 9.638 1.00 97.56 91 LYS A O 1
ATOM 727 N N . THR A 1 92 ? -7.384 6.470 7.970 1.00 97.94 92 THR A N 1
ATOM 728 C CA . THR A 1 92 ? -6.838 5.666 6.866 1.00 97.94 92 THR A CA 1
ATOM 729 C C . THR A 1 92 ? -5.349 5.391 7.073 1.00 97.94 92 THR A C 1
ATOM 731 O O . THR A 1 92 ? -4.933 4.236 7.095 1.00 97.94 92 THR A O 1
ATOM 734 N N . LYS A 1 93 ? -4.557 6.433 7.369 1.00 97.06 93 LYS A N 1
ATOM 735 C CA . LYS A 1 93 ? -3.132 6.293 7.714 1.00 97.06 93 LYS A CA 1
ATOM 736 C C . LYS A 1 93 ? -2.916 5.367 8.908 1.00 97.06 93 LYS A C 1
ATOM 738 O O . LYS A 1 93 ? -2.057 4.494 8.866 1.00 97.06 93 LYS A O 1
ATOM 743 N N . LYS A 1 94 ? -3.689 5.550 9.985 1.00 97.31 94 LYS A N 1
ATOM 744 C CA . LYS A 1 94 ? -3.575 4.723 11.196 1.00 97.31 94 LYS A CA 1
ATOM 745 C C . LYS A 1 94 ? -3.851 3.248 10.921 1.00 97.31 94 LYS A C 1
ATOM 747 O O . LYS A 1 94 ? -3.126 2.418 11.457 1.00 97.31 94 LYS A O 1
ATOM 752 N N . LEU A 1 95 ? -4.855 2.929 10.102 1.00 97.19 95 LEU A N 1
ATOM 753 C CA . LEU A 1 95 ? -5.148 1.548 9.708 1.00 97.19 95 LEU A CA 1
ATOM 754 C C . LEU A 1 95 ? -4.010 0.952 8.877 1.00 97.19 95 LEU A C 1
ATOM 756 O O . LEU A 1 95 ? -3.518 -0.113 9.231 1.00 97.19 95 LEU A O 1
ATOM 760 N N . ALA A 1 96 ? -3.516 1.683 7.872 1.00 96.25 96 ALA A N 1
ATOM 761 C CA . ALA A 1 96 ? -2.391 1.243 7.045 1.00 96.25 96 ALA A CA 1
ATOM 762 C C . ALA A 1 96 ? -1.151 0.910 7.891 1.00 96.25 96 ALA A C 1
ATOM 764 O O . ALA A 1 96 ? -0.600 -0.185 7.814 1.00 96.25 96 ALA A O 1
ATOM 765 N N . TYR A 1 97 ? -0.738 1.834 8.765 1.00 95.00 97 TYR A N 1
ATOM 766 C CA . TYR A 1 97 ? 0.422 1.609 9.626 1.00 95.00 97 TYR A CA 1
ATOM 767 C C . TYR A 1 97 ? 0.178 0.504 10.653 1.00 95.00 97 TYR A C 1
ATOM 769 O O . TYR A 1 97 ? 1.095 -0.254 10.949 1.00 95.00 97 TYR A O 1
ATOM 777 N N . ALA A 1 98 ? -1.034 0.384 11.201 1.00 94.94 98 ALA A N 1
ATOM 778 C CA . ALA A 1 98 ? -1.354 -0.698 12.126 1.00 94.94 98 ALA A CA 1
ATOM 779 C C . ALA A 1 98 ? -1.275 -2.073 11.448 1.00 94.94 98 ALA A C 1
ATOM 781 O O . ALA A 1 98 ? -0.763 -3.001 12.066 1.00 94.94 98 ALA A O 1
ATOM 782 N N . ALA A 1 99 ? -1.736 -2.191 10.200 1.00 95.00 99 ALA A N 1
ATOM 783 C CA . ALA A 1 99 ? -1.638 -3.414 9.411 1.00 95.00 99 ALA A CA 1
ATOM 784 C C . ALA A 1 99 ? -0.175 -3.808 9.154 1.00 95.00 99 ALA A C 1
ATOM 786 O O . ALA A 1 99 ? 0.224 -4.920 9.491 1.00 95.00 99 ALA A O 1
ATOM 787 N N . LEU A 1 100 ? 0.656 -2.867 8.692 1.00 93.88 100 LEU A N 1
ATOM 788 C CA . LEU A 1 100 ? 2.089 -3.106 8.471 1.00 93.88 100 LEU A CA 1
ATOM 789 C C . LEU A 1 100 ? 2.816 -3.515 9.762 1.00 93.88 100 LEU A C 1
ATOM 791 O O . LEU A 1 100 ? 3.619 -4.438 9.760 1.00 93.88 100 LEU A O 1
ATOM 795 N N . MET A 1 101 ? 2.490 -2.879 10.891 1.00 92.00 101 MET A N 1
ATOM 796 C CA . MET A 1 101 ? 3.068 -3.222 12.197 1.00 92.00 101 MET A CA 1
ATOM 797 C C . MET A 1 101 ? 2.614 -4.583 12.743 1.00 92.00 101 MET A C 1
ATOM 799 O O . MET A 1 101 ? 3.234 -5.086 13.681 1.00 92.00 101 MET A O 1
ATOM 803 N N . ARG A 1 102 ? 1.494 -5.139 12.263 1.00 91.81 102 ARG A N 1
ATOM 804 C CA . ARG A 1 102 ? 1.082 -6.508 12.608 1.00 91.81 102 ARG A CA 1
ATOM 805 C C . ARG A 1 102 ? 1.869 -7.516 11.788 1.00 91.81 102 ARG A C 1
ATOM 807 O O . ARG A 1 102 ? 2.405 -8.438 12.387 1.00 91.81 102 ARG A O 1
ATOM 814 N N . LEU A 1 103 ? 2.012 -7.263 10.489 1.00 90.56 103 LEU A N 1
ATOM 815 C CA . LEU A 1 103 ? 2.808 -8.100 9.598 1.00 90.56 103 LEU A CA 1
ATOM 816 C C . LEU A 1 103 ? 4.273 -8.201 10.073 1.00 90.56 103 LEU A C 1
ATOM 818 O O . LEU A 1 103 ? 4.812 -9.296 10.169 1.00 90.56 103 LEU A O 1
ATOM 822 N N . ASP A 1 104 ? 4.861 -7.080 10.511 1.00 88.25 104 ASP A N 1
ATOM 823 C CA . ASP A 1 104 ? 6.226 -6.984 11.071 1.00 8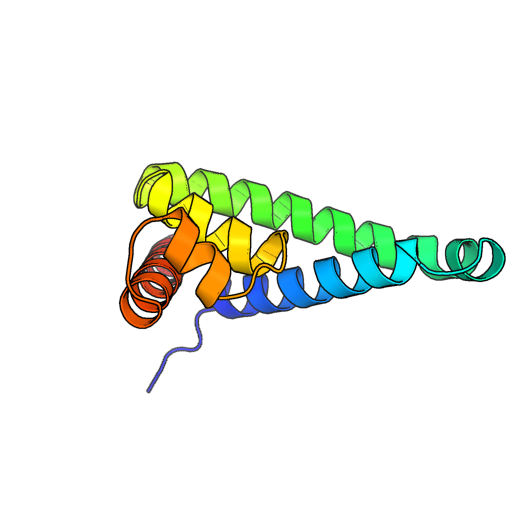8.25 104 ASP A CA 1
ATOM 824 C C . ASP A 1 104 ? 6.459 -7.847 12.327 1.00 88.25 104 ASP A C 1
ATOM 826 O O . ASP A 1 104 ? 7.597 -8.108 12.695 1.00 88.25 104 ASP A O 1
ATOM 830 N N . LYS A 1 105 ? 5.399 -8.259 13.039 1.00 83.00 105 LYS A N 1
ATOM 831 C CA . LYS A 1 105 ? 5.518 -9.099 14.247 1.00 83.00 105 LYS A CA 1
ATOM 832 C C . LYS A 1 105 ? 5.530 -10.596 13.949 1.00 83.00 105 LYS A C 1
ATOM 834 O O . LYS A 1 105 ? 5.764 -11.367 14.878 1.00 83.00 105 LYS A O 1
ATOM 839 N N . GLU A 1 106 ? 5.216 -10.990 12.721 1.00 73.88 106 GLU A N 1
ATOM 840 C CA . GLU A 1 106 ? 5.188 -12.390 12.294 1.00 73.88 106 GLU A CA 1
ATOM 841 C C . GLU A 1 106 ? 6.419 -12.806 11.478 1.00 73.88 106 GLU A C 1
ATOM 843 O O . GLU A 1 106 ? 6.632 -14.004 11.301 1.00 73.88 106 GLU A O 1
ATOM 848 N N . GLU A 1 107 ? 7.212 -11.843 10.994 1.00 58.69 107 GLU A N 1
ATOM 849 C CA . GLU A 1 107 ? 8.535 -12.070 10.384 1.00 58.69 107 GLU A CA 1
ATOM 850 C C . GLU A 1 107 ? 9.641 -12.207 11.443 1.00 58.69 107 GLU A C 1
ATOM 852 O O . GLU A 1 107 ? 10.523 -13.074 11.249 1.00 58.69 107 GLU A O 1
#

Radius of gyration: 14.98 Å; chains: 1; bounding box: 34×24×47 Å